Protein AF-A0AAX1RWM3-F1 (afdb_monomer)

Secondary structure (DSSP, 8-state):
-TTHHHHHHHHHHHHHHHHHHHT-S-HHHHHHHHHHHHHHHHHHHHHHHHHHHHHHHHHHHHHHHHHHHHTT--HHHHHHHHHHHHHS-HHHHHHHHHHHHHHHHHHHHHHHHHHHHTT--

Sequence (121 aa):
MFLRKRSWITALVGVMLILLAGNAGIDWFARIFGTLGIILMPLGMFLMNKDMDKSAKEEKINDINQKLEELNFSKEEIEERQPKLHSQTNKELKHVMAELQYRQKKMEEEEFYKPLEKKAL

Nearest PDB structures (foldseek):
  8a1g-assembly2_B  TM=4.128E-01  e=3.515E+00  Homo sapiens
  6z0c-assembly1_A  TM=4.160E-01  e=5.297E+00  Escherichia coli
  6z0c-assembly4_D  TM=4.320E-01  e=7.528E+00  Escherichia coli

Solvent-accessible surface area (backbone atoms only — not comparable to full-atom values): 6492 Å² total; per-residue (Å²): 120,76,63,69,68,43,26,60,48,41,28,51,51,11,52,50,30,35,56,51,18,77,69,43,97,43,70,70,57,21,52,53,32,32,52,52,12,65,55,33,30,58,53,13,51,53,49,37,52,53,46,49,54,50,50,57,41,53,51,51,51,50,52,43,51,54,51,38,50,77,68,68,52,51,70,66,63,53,56,72,43,43,68,59,61,74,69,50,50,74,66,52,52,53,50,53,45,52,51,52,53,50,53,50,52,52,50,54,51,53,59,67,46,50,70,58,60,69,71,76,110

Foldseek 3Di:
DVQLVVLVVLLVQLVVLQVCLVPDPDPVSVVVSPVSSVVSNVVSVVSNVVVVQVVLLVVLLVVLLVLCVVVVDDPVRSVVCVVVSVVDGPVVSVVSVVVSVVVVVVVVVVVVCVVVVVVVD

Radius of gyration: 25.41 Å; Cα contacts (8 Å, |Δi|>4): 79; chains: 1; bounding box: 60×23×78 Å

Structure (mmCIF, N/CA/C/O backbone):
data_AF-A0AAX1RWM3-F1
#
_entry.id   AF-A0AAX1RWM3-F1
#
loop_
_atom_site.group_PDB
_atom_site.id
_atom_site.type_symbol
_atom_site.label_atom_id
_atom_site.label_alt_id
_atom_site.label_comp_id
_atom_site.label_asym_id
_atom_site.label_entity_id
_atom_site.label_seq_id
_atom_site.pdbx_PDB_ins_code
_atom_site.Cartn_x
_atom_site.Cartn_y
_atom_site.Cartn_z
_atom_site.occupancy
_atom_site.B_iso_or_equiv
_atom_site.auth_seq_id
_atom_site.auth_comp_id
_atom_site.auth_asym_id
_atom_site.auth_atom_id
_atom_site.pdbx_PDB_model_num
ATOM 1 N N . MET A 1 1 ? 4.712 10.938 -5.847 1.00 47.56 1 MET A N 1
ATOM 2 C CA . MET A 1 1 ? 4.062 10.985 -7.182 1.00 47.56 1 MET A CA 1
ATOM 3 C C . MET A 1 1 ? 5.038 11.137 -8.364 1.00 47.56 1 MET A C 1
ATOM 5 O O . MET A 1 1 ? 4.766 10.580 -9.419 1.00 47.56 1 MET A O 1
ATOM 9 N N . PHE A 1 2 ? 6.174 11.839 -8.219 1.00 38.34 2 PHE A N 1
ATOM 10 C CA . PHE A 1 2 ? 7.128 12.095 -9.320 1.00 38.34 2 PHE A CA 1
ATOM 11 C C . PHE A 1 2 ? 7.902 10.868 -9.852 1.00 38.34 2 PHE A C 1
ATOM 13 O O . PHE A 1 2 ? 8.226 10.839 -11.035 1.00 38.34 2 PHE A O 1
ATOM 20 N N . LEU A 1 3 ? 8.179 9.853 -9.024 1.00 47.53 3 LEU A N 1
ATOM 21 C CA . LEU A 1 3 ? 8.953 8.663 -9.432 1.00 47.53 3 LEU A CA 1
ATOM 22 C C . LEU A 1 3 ? 8.133 7.661 -10.260 1.00 47.53 3 LEU A C 1
ATOM 24 O O . LEU A 1 3 ? 8.598 7.215 -11.303 1.00 47.53 3 LEU A O 1
ATOM 28 N N . ARG A 1 4 ? 6.863 7.446 -9.891 1.00 53.31 4 ARG A N 1
ATOM 29 C CA . ARG A 1 4 ? 5.909 6.600 -10.633 1.00 53.31 4 ARG A CA 1
ATOM 30 C C . ARG A 1 4 ? 5.703 7.063 -12.082 1.00 53.31 4 ARG A C 1
ATOM 32 O O . ARG A 1 4 ? 5.470 6.253 -12.968 1.00 53.31 4 ARG A O 1
ATOM 39 N N . LYS A 1 5 ? 5.827 8.373 -12.345 1.00 59.44 5 LYS A N 1
ATOM 40 C CA . LYS A 1 5 ? 5.784 8.933 -13.705 1.00 59.44 5 LYS A CA 1
ATOM 41 C C . LYS A 1 5 ? 7.094 8.758 -14.484 1.00 59.44 5 LYS A C 1
ATOM 43 O O . LYS A 1 5 ? 7.118 9.145 -15.639 1.00 59.44 5 LYS A O 1
ATOM 48 N N . ARG A 1 6 ? 8.175 8.225 -13.910 1.00 65.38 6 ARG A N 1
ATOM 49 C CA . ARG A 1 6 ? 9.482 8.098 -14.584 1.00 65.38 6 ARG A CA 1
ATOM 50 C C . ARG A 1 6 ? 9.831 6.658 -14.964 1.00 65.38 6 ARG A C 1
ATOM 52 O O . ARG A 1 6 ? 10.481 6.468 -15.983 1.00 65.38 6 ARG A O 1
ATOM 59 N N . SER A 1 7 ? 9.362 5.662 -14.213 1.00 69.00 7 SER A N 1
ATOM 60 C CA . SER A 1 7 ? 9.646 4.239 -14.470 1.00 69.00 7 SER A CA 1
ATOM 61 C C . SER A 1 7 ? 8.976 3.692 -15.740 1.00 69.00 7 SER A C 1
ATOM 63 O O . SER A 1 7 ? 9.600 2.962 -16.506 1.00 69.00 7 SER A O 1
ATOM 65 N N . TRP A 1 8 ? 7.741 4.106 -16.040 1.00 72.00 8 TRP A N 1
ATOM 66 C CA . TRP A 1 8 ? 7.100 3.781 -17.325 1.00 72.00 8 TRP A CA 1
ATOM 67 C C . TRP A 1 8 ? 7.773 4.488 -18.514 1.00 72.00 8 TRP A C 1
ATOM 69 O O . TRP A 1 8 ? 7.826 3.918 -19.600 1.00 72.00 8 TRP A O 1
ATOM 79 N N . ILE A 1 9 ? 8.353 5.682 -18.307 1.00 79.56 9 ILE A N 1
ATOM 80 C CA . ILE A 1 9 ? 9.099 6.419 -19.342 1.00 79.56 9 ILE A CA 1
ATOM 81 C C . ILE A 1 9 ? 10.366 5.655 -19.730 1.00 79.56 9 ILE A C 1
ATOM 83 O O . ILE A 1 9 ? 10.636 5.515 -20.916 1.00 79.56 9 ILE A O 1
ATOM 87 N N . THR A 1 10 ? 11.131 5.116 -18.774 1.00 77.50 10 THR A N 1
ATOM 88 C CA . THR A 1 10 ? 12.337 4.329 -19.091 1.00 77.50 10 THR A CA 1
ATOM 89 C C . THR A 1 10 ? 12.015 3.046 -19.856 1.00 77.50 10 THR A C 1
ATOM 91 O O . THR A 1 10 ? 12.728 2.718 -20.804 1.00 77.50 10 THR A O 1
ATOM 94 N N . ALA A 1 11 ? 10.920 2.359 -19.514 1.00 75.38 11 ALA A N 1
ATOM 95 C CA . ALA A 1 11 ? 10.452 1.203 -20.280 1.00 75.38 11 ALA A CA 1
ATOM 96 C C . ALA A 1 11 ? 10.014 1.593 -21.709 1.00 75.38 11 ALA A C 1
ATOM 98 O O . ALA A 1 11 ? 10.405 0.935 -22.672 1.00 75.38 11 ALA A O 1
ATOM 99 N N . LEU A 1 12 ? 9.274 2.699 -21.860 1.00 81.25 12 LEU A N 1
ATOM 100 C CA . LEU A 1 12 ? 8.853 3.245 -23.159 1.00 81.25 12 LEU A CA 1
ATOM 101 C C . LEU A 1 12 ? 10.037 3.647 -24.041 1.00 81.25 12 LEU A C 1
ATOM 103 O O . LEU A 1 12 ? 10.050 3.339 -25.231 1.00 81.25 12 LEU A O 1
ATOM 107 N N . VAL A 1 13 ? 11.044 4.297 -23.454 1.00 83.31 13 VAL A N 1
ATOM 108 C CA . VAL A 1 13 ? 12.285 4.662 -24.148 1.00 83.31 13 VAL A CA 1
ATOM 109 C C . VAL A 1 13 ? 13.013 3.405 -24.623 1.00 83.31 13 VAL A C 1
ATOM 111 O O . VAL A 1 13 ? 13.428 3.355 -25.776 1.00 83.31 13 VAL A O 1
ATOM 114 N N . GLY A 1 14 ? 13.106 2.360 -23.793 1.00 77.38 14 GLY A N 1
ATOM 115 C CA . GLY A 1 14 ? 13.698 1.079 -24.192 1.00 77.38 14 GLY A CA 1
ATOM 116 C C . GLY A 1 14 ? 12.996 0.447 -25.399 1.00 77.38 14 GLY A C 1
ATOM 117 O O . GLY A 1 14 ? 13.659 0.067 -26.362 1.00 77.38 14 GLY A O 1
ATOM 118 N N . VAL A 1 15 ? 11.659 0.412 -25.394 1.00 78.88 15 VAL A N 1
ATOM 119 C CA . VAL A 1 15 ? 10.859 -0.094 -26.525 1.00 78.88 15 VAL A CA 1
ATOM 120 C C . VAL A 1 15 ? 11.070 0.756 -27.782 1.00 78.88 15 VAL A C 1
ATOM 122 O O . VAL A 1 15 ? 11.278 0.202 -28.859 1.00 78.88 15 VAL A O 1
ATOM 125 N N . MET A 1 16 ? 11.084 2.088 -27.662 1.00 79.25 16 MET A N 1
ATOM 126 C CA . MET A 1 16 ? 11.355 2.971 -28.801 1.00 79.25 16 MET A CA 1
ATOM 127 C C . MET A 1 16 ? 12.737 2.733 -29.416 1.00 79.25 16 MET A C 1
ATOM 129 O O . MET A 1 16 ? 12.851 2.703 -30.638 1.00 79.25 16 MET A O 1
ATOM 133 N N . LEU A 1 17 ? 13.779 2.528 -28.604 1.00 79.88 17 LEU A N 1
ATOM 134 C CA . LEU A 1 17 ? 15.131 2.268 -29.112 1.00 79.88 17 LEU A CA 1
ATOM 135 C C . LEU A 1 17 ? 15.213 0.934 -29.866 1.00 79.88 17 LEU A C 1
ATOM 137 O O . LEU A 1 17 ? 15.886 0.862 -30.891 1.00 79.88 17 LEU A O 1
ATOM 141 N N . ILE A 1 18 ? 14.489 -0.095 -29.411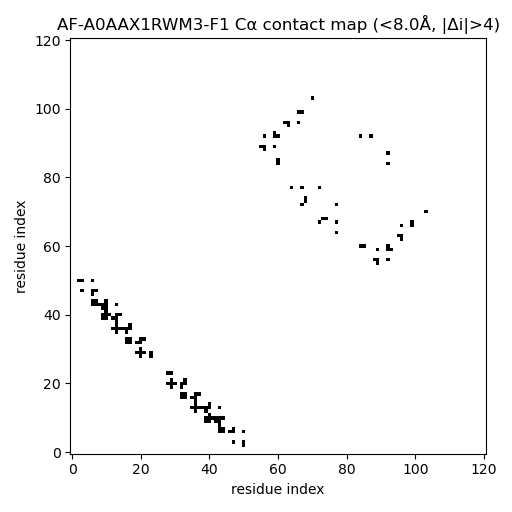 1.00 75.38 18 ILE A N 1
ATOM 142 C CA . ILE A 1 18 ? 14.400 -1.391 -30.106 1.00 75.38 18 ILE A CA 1
ATOM 143 C C . ILE A 1 18 ? 13.677 -1.238 -31.451 1.00 75.38 18 ILE A C 1
ATOM 145 O O . ILE A 1 18 ? 14.139 -1.768 -32.460 1.00 75.38 18 ILE A O 1
ATOM 149 N N . LEU A 1 19 ? 12.577 -0.480 -31.491 1.00 76.25 19 LEU A N 1
ATOM 150 C CA . LEU A 1 19 ? 11.830 -0.226 -32.729 1.00 76.25 19 LEU A CA 1
ATOM 151 C C . LEU A 1 19 ? 12.646 0.594 -33.740 1.00 76.25 19 LEU A C 1
ATOM 153 O O . LEU A 1 19 ? 12.644 0.280 -34.928 1.00 76.25 19 LEU A O 1
ATOM 157 N N . LEU A 1 20 ? 13.385 1.607 -33.273 1.00 74.56 20 LEU A N 1
ATOM 158 C CA . LEU A 1 20 ? 14.290 2.399 -34.112 1.00 74.56 20 LEU A CA 1
ATOM 159 C C . LEU A 1 20 ? 15.469 1.566 -34.627 1.00 74.56 20 LEU A C 1
ATOM 161 O O . LEU A 1 20 ? 15.853 1.716 -35.783 1.00 74.56 20 LEU A O 1
ATOM 165 N N . ALA A 1 21 ? 16.010 0.658 -33.809 1.00 70.38 21 ALA A N 1
ATOM 166 C CA . ALA A 1 21 ? 17.057 -0.273 -34.221 1.00 70.38 21 ALA A CA 1
ATOM 167 C C . ALA A 1 21 ? 16.572 -1.262 -35.293 1.00 70.38 21 ALA A C 1
ATOM 169 O O . ALA A 1 21 ? 17.291 -1.511 -36.256 1.00 70.38 21 ALA A O 1
ATOM 170 N N . GLY A 1 22 ? 15.350 -1.791 -35.158 1.00 67.94 22 GLY A N 1
ATOM 171 C CA . GLY A 1 22 ? 14.759 -2.727 -36.121 1.00 67.94 22 GLY A CA 1
ATOM 172 C C . GLY A 1 22 ? 14.411 -2.108 -37.479 1.00 67.94 22 GLY A C 1
ATOM 173 O O . GLY A 1 22 ? 14.284 -2.835 -38.458 1.00 67.94 22 GLY A O 1
ATOM 174 N N . ASN A 1 23 ? 14.288 -0.778 -37.549 1.00 72.00 23 ASN A N 1
ATOM 175 C CA . ASN A 1 23 ? 13.979 -0.036 -38.775 1.00 72.00 23 ASN A CA 1
ATOM 176 C C . ASN A 1 23 ? 15.188 0.741 -39.340 1.00 72.00 23 ASN A C 1
ATOM 178 O O . ASN A 1 23 ? 15.053 1.491 -40.307 1.00 72.00 23 ASN A O 1
ATOM 182 N N . ALA A 1 24 ? 16.371 0.607 -38.730 1.00 61.94 24 ALA A N 1
ATOM 183 C CA . ALA A 1 24 ? 17.583 1.283 -39.173 1.00 61.94 24 ALA A CA 1
ATOM 184 C C . ALA A 1 24 ? 18.304 0.444 -40.237 1.00 61.94 24 ALA A C 1
ATOM 186 O O . ALA A 1 24 ? 18.836 -0.620 -39.942 1.00 61.94 24 ALA A O 1
ATOM 187 N N . GLY A 1 25 ? 18.421 0.964 -41.461 1.00 63.69 25 GLY A N 1
ATOM 188 C CA . GLY A 1 25 ? 19.230 0.354 -42.530 1.00 63.69 25 GLY A CA 1
ATOM 189 C C . GLY A 1 25 ? 20.751 0.413 -42.300 1.00 63.69 25 GLY A C 1
ATOM 190 O O . GLY A 1 25 ? 21.513 0.225 -43.242 1.00 63.69 25 GLY A O 1
ATOM 191 N N . ILE A 1 26 ? 21.201 0.734 -41.080 1.00 70.56 26 ILE A N 1
ATOM 192 C CA . ILE A 1 26 ? 22.609 0.918 -40.714 1.00 70.56 26 ILE A CA 1
ATOM 193 C C . ILE A 1 26 ? 22.950 -0.032 -39.556 1.00 70.56 26 ILE A C 1
ATOM 195 O O . ILE A 1 26 ? 22.594 0.216 -38.402 1.00 70.56 26 ILE A O 1
ATOM 199 N N . ASP A 1 27 ? 23.691 -1.099 -39.867 1.00 74.69 27 ASP A N 1
ATOM 200 C CA . ASP A 1 27 ? 23.961 -2.237 -38.971 1.00 74.69 27 ASP A CA 1
ATOM 201 C C . ASP A 1 27 ? 24.552 -1.861 -37.604 1.00 74.69 27 ASP A C 1
ATOM 203 O O . ASP A 1 27 ? 24.197 -2.441 -36.575 1.00 74.69 27 ASP A O 1
ATOM 207 N N . TRP A 1 28 ? 25.471 -0.893 -37.553 1.00 75.44 28 TRP A N 1
ATOM 208 C CA . TRP A 1 28 ? 26.130 -0.536 -36.293 1.00 75.44 28 TRP A CA 1
ATOM 209 C C . TRP A 1 28 ? 25.209 0.262 -35.352 1.00 75.44 28 TRP A C 1
ATOM 211 O O . TRP A 1 28 ? 25.285 0.088 -34.135 1.00 75.44 28 TRP A O 1
ATOM 221 N N . PHE A 1 29 ? 24.283 1.061 -35.897 1.00 70.69 29 PHE A N 1
ATOM 222 C CA . PHE A 1 29 ? 23.262 1.772 -35.120 1.00 70.69 29 PHE A CA 1
ATOM 223 C C . PHE A 1 29 ? 22.236 0.808 -34.524 1.00 70.69 29 PHE A C 1
ATOM 225 O O . PHE A 1 29 ? 21.885 0.940 -33.349 1.00 70.69 29 PHE A O 1
ATOM 232 N N . ALA A 1 30 ? 21.810 -0.195 -35.299 1.00 71.81 30 ALA A N 1
ATOM 233 C CA . ALA A 1 30 ? 20.908 -1.239 -34.824 1.00 71.81 30 ALA A CA 1
ATOM 234 C C . ALA A 1 30 ? 21.513 -2.018 -33.643 1.00 71.81 30 ALA A C 1
ATOM 236 O O . ALA A 1 30 ? 20.831 -2.287 -32.654 1.00 71.81 30 ALA A O 1
ATOM 237 N N . ARG A 1 31 ? 22.823 -2.303 -33.686 1.00 78.19 31 ARG A N 1
ATOM 238 C CA . ARG A 1 31 ? 23.535 -2.970 -32.583 1.00 78.19 31 ARG A CA 1
ATOM 239 C C . ARG A 1 31 ? 23.586 -2.123 -31.312 1.00 78.19 31 ARG A C 1
ATOM 241 O O . ARG A 1 31 ? 23.302 -2.646 -30.235 1.00 78.19 31 ARG A O 1
ATOM 248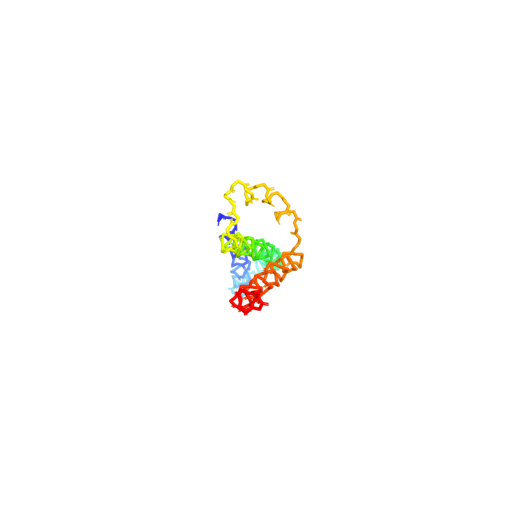 N N . ILE A 1 32 ? 23.917 -0.833 -31.409 1.00 80.94 32 ILE A N 1
ATOM 249 C CA . ILE A 1 32 ? 24.021 0.050 -30.233 1.00 80.94 32 ILE A CA 1
ATOM 250 C C . ILE A 1 32 ? 22.644 0.289 -29.603 1.00 80.94 32 ILE A C 1
ATOM 252 O O . ILE A 1 32 ? 22.468 0.052 -28.407 1.00 80.94 32 ILE A O 1
ATOM 256 N N . PHE A 1 33 ? 21.655 0.715 -30.393 1.00 76.75 33 PHE A N 1
ATOM 257 C CA . PHE A 1 33 ? 20.319 1.017 -29.876 1.00 76.75 33 PHE A CA 1
ATOM 258 C C . PHE A 1 33 ? 19.553 -0.236 -29.449 1.00 76.75 33 PHE A C 1
ATOM 260 O O . PHE A 1 33 ? 18.873 -0.205 -28.424 1.00 76.75 33 PHE A O 1
ATOM 267 N N . GLY A 1 34 ? 19.729 -1.354 -30.159 1.00 74.25 34 GLY A N 1
ATOM 268 C CA . GLY A 1 34 ? 19.173 -2.644 -29.761 1.00 74.25 34 GLY A CA 1
ATOM 269 C C . GLY A 1 34 ? 19.728 -3.114 -28.416 1.00 74.25 34 GLY A C 1
ATOM 270 O O . GLY A 1 34 ? 18.957 -3.461 -27.524 1.00 74.25 34 GLY A O 1
ATOM 271 N N . THR A 1 35 ? 21.050 -3.037 -28.216 1.00 81.62 35 THR A N 1
ATOM 272 C CA . THR A 1 35 ? 21.682 -3.426 -26.941 1.00 81.62 35 THR A CA 1
ATOM 273 C C . THR A 1 35 ? 21.238 -2.518 -25.792 1.00 81.62 35 THR A C 1
ATOM 275 O O . THR A 1 35 ? 20.871 -3.007 -24.724 1.00 81.62 35 THR A O 1
ATOM 278 N N . LEU A 1 36 ? 21.204 -1.197 -26.007 1.00 80.94 36 LEU A N 1
ATOM 279 C CA . LEU A 1 36 ? 20.718 -0.245 -25.002 1.00 80.94 36 LEU A CA 1
ATOM 280 C C . LEU A 1 36 ? 19.245 -0.483 -24.651 1.00 80.94 36 LEU A C 1
ATOM 282 O O . LEU A 1 36 ? 18.886 -0.453 -23.475 1.00 80.94 36 LEU A O 1
ATOM 286 N N . GLY A 1 37 ? 18.401 -0.765 -25.643 1.00 77.38 37 GLY A N 1
ATOM 287 C CA . GLY A 1 37 ? 16.993 -1.082 -25.428 1.00 77.38 37 GLY A CA 1
ATOM 288 C C . GLY A 1 37 ? 16.790 -2.354 -24.601 1.00 77.38 37 GLY A C 1
ATOM 289 O O . GLY A 1 37 ? 16.005 -2.344 -23.651 1.00 77.38 37 GLY A O 1
ATOM 290 N N . ILE A 1 38 ? 17.557 -3.412 -24.892 1.00 82.25 38 ILE A N 1
ATOM 291 C CA . ILE A 1 38 ? 17.536 -4.680 -24.141 1.00 82.25 38 ILE A CA 1
ATOM 292 C C . ILE A 1 38 ? 17.969 -4.489 -22.682 1.00 82.25 38 ILE A C 1
ATOM 294 O O . ILE A 1 38 ? 17.469 -5.195 -21.815 1.00 82.25 38 ILE A O 1
ATOM 298 N N . ILE A 1 39 ? 18.860 -3.541 -22.378 1.00 85.06 39 ILE A N 1
ATOM 299 C CA . ILE A 1 39 ? 19.288 -3.258 -20.995 1.00 85.06 39 ILE A CA 1
ATOM 300 C C . ILE A 1 39 ? 18.270 -2.367 -20.268 1.00 85.06 39 ILE A C 1
ATOM 302 O O . ILE A 1 39 ? 17.942 -2.601 -19.102 1.00 85.06 39 ILE A O 1
ATOM 306 N N . LEU A 1 40 ? 17.753 -1.341 -20.946 1.00 83.81 40 LEU A N 1
ATOM 307 C CA . LEU A 1 40 ? 16.838 -0.370 -20.346 1.00 83.81 40 LEU A CA 1
ATOM 308 C C . LEU A 1 40 ? 15.458 -0.961 -20.050 1.00 83.81 40 LEU A C 1
ATOM 310 O O . LEU A 1 40 ? 14.833 -0.568 -19.066 1.00 83.81 40 LEU A O 1
ATOM 314 N N . MET A 1 41 ? 14.984 -1.909 -20.859 1.00 79.75 41 MET A N 1
ATOM 315 C CA . MET A 1 41 ? 13.652 -2.494 -20.696 1.00 79.75 41 MET A CA 1
ATOM 316 C C . MET A 1 41 ? 13.507 -3.312 -19.391 1.00 79.75 41 MET A C 1
ATOM 318 O O . MET A 1 41 ? 12.597 -2.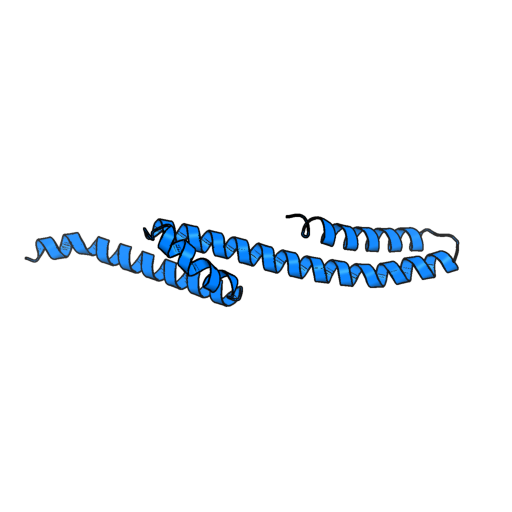997 -18.618 1.00 79.75 41 MET A O 1
ATOM 322 N N . PRO A 1 42 ? 14.394 -4.273 -19.051 1.00 84.69 42 PRO A N 1
ATOM 323 C CA . PRO A 1 42 ? 14.366 -4.967 -17.762 1.00 84.69 42 PRO A CA 1
ATOM 324 C C . PRO A 1 42 ? 14.542 -4.019 -16.576 1.00 84.69 42 PRO A C 1
ATOM 326 O O . PRO A 1 42 ? 13.855 -4.163 -15.566 1.00 84.69 42 PRO A O 1
ATOM 329 N N . LEU A 1 43 ? 15.421 -3.017 -16.703 1.00 85.50 43 LEU A N 1
ATOM 330 C CA . LEU A 1 43 ? 15.627 -2.018 -15.655 1.00 85.50 43 LEU A CA 1
ATOM 331 C C . LEU A 1 43 ? 14.352 -1.195 -15.409 1.00 85.50 43 LEU A C 1
ATOM 333 O O . LEU A 1 43 ? 13.960 -0.983 -14.261 1.00 85.50 43 LEU A O 1
ATOM 337 N N . GLY A 1 44 ? 13.673 -0.776 -16.480 1.00 81.75 44 GLY A N 1
ATOM 338 C CA . GLY A 1 44 ? 12.391 -0.077 -16.417 1.00 81.75 44 GLY A CA 1
ATOM 339 C C . GLY A 1 44 ? 11.299 -0.925 -15.764 1.00 81.75 44 GLY A C 1
ATOM 340 O O . GLY A 1 44 ? 10.630 -0.451 -14.846 1.00 81.75 44 GLY A O 1
ATOM 341 N N . MET A 1 45 ? 11.169 -2.194 -16.165 1.00 81.31 45 MET A N 1
ATOM 342 C CA . MET A 1 45 ? 10.217 -3.132 -15.556 1.00 81.31 45 MET A CA 1
ATOM 343 C C . MET A 1 45 ? 10.488 -3.348 -14.063 1.00 81.31 45 MET A C 1
ATOM 345 O O . MET A 1 45 ? 9.561 -3.312 -13.257 1.00 81.31 45 MET A O 1
ATOM 349 N N . PHE A 1 46 ? 11.753 -3.522 -13.671 1.00 84.44 46 PHE A N 1
ATOM 350 C CA . PHE A 1 46 ? 12.126 -3.700 -12.269 1.00 84.44 46 PHE A CA 1
ATOM 351 C C . PHE A 1 46 ? 11.760 -2.479 -11.414 1.00 84.44 46 PHE A C 1
ATOM 353 O O . PHE A 1 46 ? 11.172 -2.621 -10.340 1.00 84.44 46 PHE A O 1
ATOM 360 N N . LEU A 1 47 ? 12.061 -1.271 -11.900 1.00 82.56 47 LEU A N 1
ATOM 361 C CA . LEU A 1 47 ? 11.688 -0.030 -11.218 1.00 82.56 47 LEU A CA 1
ATOM 362 C C . LEU A 1 47 ? 10.165 0.124 -11.115 1.00 82.56 47 LEU A C 1
ATOM 364 O O . LEU A 1 47 ? 9.664 0.514 -10.062 1.00 82.56 47 LEU A O 1
ATOM 368 N N . MET A 1 48 ? 9.431 -0.231 -12.172 1.00 78.88 48 MET A N 1
ATOM 369 C CA . MET A 1 48 ? 7.970 -0.184 -12.183 1.00 78.88 48 MET A CA 1
ATOM 370 C C . MET A 1 48 ? 7.362 -1.133 -11.143 1.00 78.88 48 MET A C 1
ATOM 372 O O . MET A 1 48 ? 6.480 -0.717 -10.394 1.00 78.88 48 MET A O 1
ATOM 376 N N . ASN A 1 49 ? 7.877 -2.361 -11.024 1.00 79.56 49 ASN A N 1
ATOM 377 C CA . ASN A 1 49 ? 7.430 -3.306 -9.996 1.00 79.56 49 ASN A CA 1
ATOM 378 C C . ASN A 1 49 ? 7.642 -2.753 -8.579 1.00 79.56 49 ASN A C 1
ATOM 380 O O . ASN A 1 49 ? 6.739 -2.835 -7.749 1.00 79.56 49 ASN A O 1
ATOM 384 N N . LYS A 1 50 ? 8.788 -2.113 -8.305 1.00 82.00 50 LYS A N 1
ATOM 385 C CA . LYS A 1 50 ? 9.038 -1.477 -6.998 1.00 82.00 50 LYS A CA 1
ATOM 386 C C . LYS A 1 50 ? 8.086 -0.315 -6.714 1.00 82.00 50 LYS A C 1
ATOM 388 O O . LYS A 1 50 ? 7.642 -0.154 -5.576 1.00 82.00 50 LYS A O 1
ATOM 393 N N . ASP A 1 51 ? 7.778 0.495 -7.725 1.00 80.81 51 ASP A N 1
ATOM 394 C CA . ASP A 1 51 ? 6.823 1.599 -7.592 1.00 80.81 51 ASP A CA 1
ATOM 395 C C . ASP A 1 51 ? 5.401 1.086 -7.327 1.00 80.81 51 ASP A C 1
ATOM 397 O O . ASP A 1 51 ? 4.693 1.649 -6.488 1.00 80.81 51 ASP A O 1
ATOM 401 N N . MET A 1 52 ? 4.990 0.012 -8.010 1.00 80.06 52 MET A N 1
ATOM 402 C CA . MET A 1 52 ? 3.697 -0.640 -7.796 1.00 80.06 52 MET A CA 1
ATOM 403 C C . MET A 1 52 ? 3.591 -1.219 -6.386 1.00 80.06 52 MET A C 1
ATOM 405 O O . MET A 1 52 ? 2.606 -0.948 -5.702 1.00 80.06 52 MET A O 1
ATOM 409 N N . ASP A 1 53 ? 4.620 -1.925 -5.914 1.00 84.00 53 ASP A N 1
ATOM 410 C CA . ASP A 1 53 ? 4.648 -2.482 -4.558 1.00 84.00 53 ASP A CA 1
ATOM 411 C C . ASP A 1 53 ? 4.546 -1.398 -3.484 1.00 84.00 53 ASP A C 1
ATOM 413 O O . ASP A 1 53 ? 3.809 -1.559 -2.505 1.00 84.00 53 ASP A O 1
ATOM 417 N N . LYS A 1 54 ? 5.252 -0.276 -3.672 1.00 85.31 54 LYS A N 1
ATOM 418 C CA . LYS A 1 54 ? 5.166 0.868 -2.762 1.00 85.31 54 LYS A CA 1
ATOM 419 C C . LYS A 1 54 ? 3.775 1.499 -2.796 1.00 85.31 54 LYS A C 1
ATOM 421 O O . LYS A 1 54 ? 3.223 1.776 -1.740 1.00 85.31 54 LYS A O 1
ATOM 426 N N . SER A 1 55 ? 3.193 1.696 -3.979 1.00 86.06 55 SER A N 1
ATOM 427 C CA . SER A 1 55 ? 1.843 2.258 -4.114 1.00 86.06 55 SER A CA 1
ATOM 428 C C . SER A 1 55 ? 0.789 1.364 -3.458 1.00 86.06 55 SER A C 1
ATOM 430 O O . SER A 1 55 ? -0.045 1.868 -2.718 1.00 86.06 55 SER A O 1
ATOM 432 N N . ALA A 1 56 ? 0.861 0.050 -3.677 1.00 86.75 56 ALA A N 1
ATOM 433 C CA . ALA A 1 56 ? -0.049 -0.918 -3.072 1.00 86.75 56 ALA A CA 1
ATOM 434 C C . ALA A 1 56 ? 0.103 -0.985 -1.543 1.00 86.75 56 ALA A C 1
ATOM 436 O O . ALA A 1 56 ? -0.855 -1.275 -0.830 1.00 86.75 56 ALA A O 1
ATOM 437 N N . LYS A 1 57 ? 1.310 -0.729 -1.026 1.00 90.94 57 LYS A N 1
ATOM 438 C CA . LYS A 1 57 ? 1.549 -0.622 0.414 1.00 90.94 57 LYS A CA 1
ATOM 439 C C . LYS A 1 57 ? 0.880 0.622 0.999 1.00 90.94 57 LYS A C 1
ATOM 441 O O . LYS A 1 57 ? 0.187 0.500 2.000 1.00 90.94 57 LYS A O 1
ATOM 446 N N . GLU A 1 58 ? 1.077 1.783 0.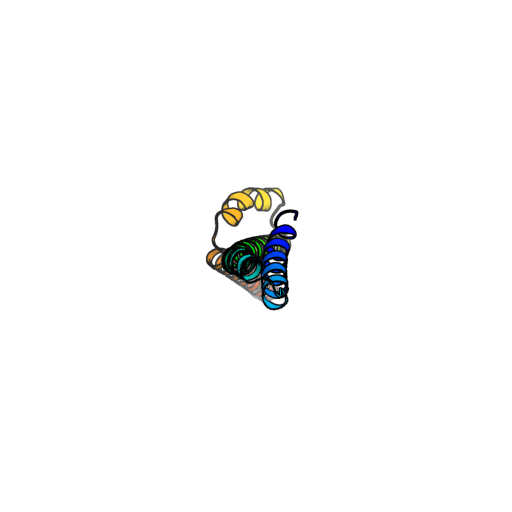379 1.00 91.56 58 GLU A N 1
ATOM 447 C CA . GLU A 1 58 ? 0.453 3.043 0.813 1.00 91.56 58 GLU A CA 1
ATOM 448 C C . GLU A 1 58 ? -1.079 2.956 0.781 1.00 91.56 58 GLU A C 1
ATOM 450 O O . GLU A 1 58 ? -1.740 3.372 1.725 1.00 91.56 58 GLU A O 1
ATOM 455 N N . GLU A 1 59 ? -1.646 2.344 -0.262 1.00 92.19 59 GLU A N 1
ATOM 456 C CA . GLU A 1 59 ? -3.091 2.108 -0.375 1.00 92.19 59 GLU A CA 1
ATOM 457 C C . GLU A 1 59 ? -3.626 1.289 0.807 1.00 92.19 59 GLU A C 1
ATOM 459 O O . GLU A 1 59 ? -4.556 1.718 1.479 1.00 92.19 59 GLU A O 1
ATOM 464 N N . LYS A 1 60 ? -2.961 0.186 1.169 1.00 92.56 60 LYS A N 1
ATOM 465 C CA . LYS A 1 60 ? -3.355 -0.607 2.345 1.00 92.56 60 LYS A CA 1
ATOM 466 C C . LYS A 1 60 ? -3.220 0.142 3.664 1.00 92.56 60 LYS A C 1
ATOM 468 O O . LYS A 1 60 ? -3.994 -0.120 4.578 1.00 92.56 60 LYS A O 1
ATOM 473 N N . ILE A 1 61 ? -2.207 0.997 3.808 1.00 94.31 61 ILE A N 1
ATOM 474 C CA . ILE A 1 61 ? -2.053 1.818 5.016 1.00 94.31 61 ILE A CA 1
ATOM 475 C C . ILE A 1 61 ? -3.228 2.792 5.117 1.00 94.31 61 ILE A C 1
ATOM 477 O O . ILE A 1 61 ? -3.806 2.917 6.192 1.00 94.31 61 ILE A O 1
ATOM 481 N N . ASN A 1 62 ? -3.640 3.402 4.003 1.00 94.88 62 ASN A N 1
ATOM 482 C CA . ASN A 1 62 ? -4.829 4.250 3.970 1.00 94.88 62 ASN A CA 1
ATOM 483 C C . ASN A 1 62 ? -6.099 3.470 4.325 1.00 94.88 62 ASN A C 1
ATOM 485 O O . ASN A 1 62 ? -6.869 3.945 5.154 1.00 94.88 62 ASN A O 1
ATOM 489 N N . ASP A 1 63 ? -6.278 2.262 3.784 1.00 95.19 63 ASP A N 1
ATOM 490 C CA . ASP A 1 63 ? -7.425 1.418 4.135 1.00 95.19 63 ASP A CA 1
ATOM 491 C C . ASP A 1 63 ? -7.433 1.082 5.637 1.00 95.19 63 ASP A C 1
ATOM 493 O O . ASP A 1 63 ? -8.476 1.119 6.288 1.00 95.19 63 ASP A O 1
ATOM 497 N N . ILE A 1 64 ? -6.267 0.760 6.212 1.00 95.62 64 ILE A N 1
ATOM 498 C CA . ILE A 1 64 ? -6.121 0.497 7.652 1.00 95.62 64 ILE A CA 1
ATOM 499 C C . ILE A 1 64 ? -6.468 1.746 8.465 1.00 95.62 64 ILE A C 1
ATOM 501 O O . ILE A 1 64 ? -7.176 1.631 9.460 1.00 95.62 64 ILE A O 1
ATOM 505 N N . ASN A 1 65 ? -5.998 2.924 8.052 1.00 94.81 65 ASN A N 1
ATOM 506 C CA . ASN A 1 65 ? -6.290 4.182 8.735 1.00 94.81 65 ASN A CA 1
ATOM 507 C C . ASN 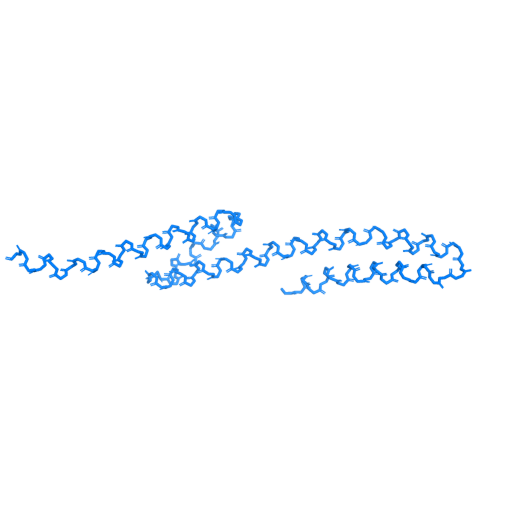A 1 65 ? -7.793 4.478 8.715 1.00 94.81 65 ASN A C 1
ATOM 509 O O . ASN A 1 65 ? -8.367 4.722 9.771 1.00 94.81 65 ASN A O 1
ATOM 513 N N . GLN A 1 66 ? -8.449 4.339 7.558 1.00 94.56 66 GLN A N 1
ATOM 514 C CA . GLN A 1 66 ? -9.904 4.463 7.457 1.00 94.56 66 GLN A CA 1
ATOM 515 C C . GLN A 1 66 ? -10.606 3.462 8.384 1.00 94.56 66 GLN A C 1
ATOM 517 O O . GLN A 1 66 ? -11.570 3.804 9.066 1.00 94.56 66 GLN A O 1
ATOM 522 N N . LYS A 1 67 ? -10.094 2.229 8.474 1.00 93.88 67 LYS A N 1
ATOM 523 C CA . LYS A 1 67 ? -10.674 1.224 9.365 1.00 93.88 67 LYS A CA 1
ATOM 524 C C . LYS A 1 67 ? -10.517 1.566 10.843 1.00 93.88 67 LYS A C 1
ATOM 526 O O . LYS A 1 67 ? -11.404 1.271 11.635 1.00 93.88 67 LYS A O 1
ATOM 531 N N . LEU A 1 68 ? -9.394 2.164 11.228 1.00 93.94 68 LEU A N 1
ATOM 532 C CA . LEU A 1 68 ? -9.176 2.651 12.588 1.00 93.94 68 LEU A CA 1
ATOM 533 C C . LEU A 1 68 ? -10.123 3.814 12.916 1.00 93.94 68 LEU A C 1
ATOM 535 O O . LEU A 1 68 ? -10.684 3.835 14.008 1.00 93.94 68 LEU A O 1
ATOM 539 N N . GLU A 1 69 ? -10.368 4.721 11.969 1.00 93.06 69 GLU A N 1
ATOM 540 C CA . GLU A 1 69 ? -11.361 5.791 12.133 1.00 93.06 69 GLU A CA 1
ATOM 541 C C . GLU A 1 69 ? -12.776 5.225 12.338 1.00 93.06 69 GLU A C 1
ATOM 543 O O . GLU A 1 69 ? -13.478 5.650 13.252 1.00 93.06 69 GLU A O 1
ATOM 548 N N . GLU A 1 70 ? -13.176 4.207 11.564 1.00 91.69 70 GLU A N 1
ATOM 549 C CA . GLU A 1 70 ? -14.457 3.499 11.749 1.00 91.69 70 GLU A CA 1
ATOM 550 C C . GLU A 1 70 ? -14.578 2.833 13.131 1.00 91.69 70 GLU A C 1
ATOM 552 O O . GLU A 1 70 ? -15.673 2.700 13.673 1.00 91.69 70 GLU A O 1
ATOM 557 N N . LEU A 1 71 ? -13.449 2.425 13.715 1.00 90.50 71 LEU A N 1
ATOM 558 C CA . LEU A 1 71 ? -13.362 1.851 15.060 1.00 90.50 71 LEU A CA 1
ATOM 559 C C . LEU A 1 71 ? -13.226 2.923 16.160 1.00 90.50 71 LEU A C 1
ATOM 561 O O . LEU A 1 71 ? -12.982 2.573 17.314 1.00 90.50 71 LEU A O 1
ATOM 565 N N . ASN A 1 72 ? -13.414 4.203 15.819 1.00 92.38 72 ASN A N 1
ATOM 566 C CA . ASN A 1 72 ? -13.338 5.364 16.710 1.00 92.38 72 ASN A CA 1
ATOM 567 C C . ASN A 1 72 ? -11.962 5.595 17.362 1.00 92.38 72 ASN A C 1
ATOM 569 O O . ASN A 1 72 ? -11.894 6.168 18.450 1.00 92.38 72 ASN A O 1
ATOM 573 N N . PHE A 1 73 ? -10.866 5.180 16.720 1.00 92.31 73 PHE A N 1
ATOM 574 C CA . PHE A 1 73 ? -9.528 5.587 17.163 1.00 92.31 73 PHE A CA 1
ATOM 575 C C . PHE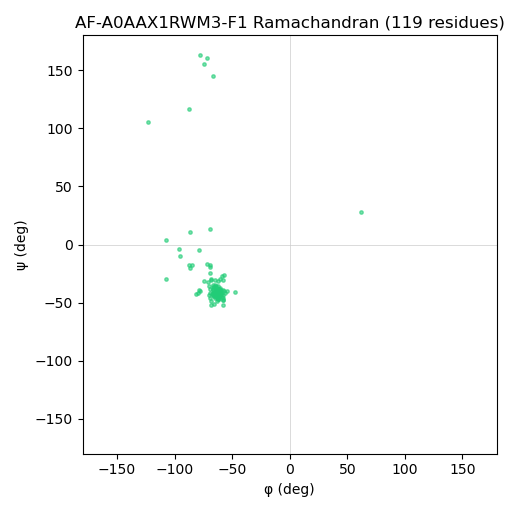 A 1 73 ? -9.326 7.093 16.957 1.00 92.31 73 PHE A C 1
ATOM 577 O O . PHE A 1 73 ? -9.810 7.670 15.978 1.00 92.31 73 PHE A O 1
ATOM 584 N N . SER A 1 74 ? -8.590 7.733 17.866 1.00 94.12 74 SER A N 1
ATOM 585 C CA . SER A 1 74 ? -8.251 9.150 17.734 1.00 94.12 74 SER A CA 1
ATOM 586 C C . SER A 1 74 ? -7.217 9.374 16.627 1.00 94.12 74 SER A C 1
ATOM 588 O O . SER A 1 74 ? -6.473 8.472 16.230 1.00 94.12 74 SER A O 1
ATOM 590 N N . LYS A 1 75 ? -7.133 10.614 16.137 1.00 93.38 75 LYS A N 1
ATOM 591 C CA . LYS A 1 75 ? -6.099 10.989 15.165 1.00 93.38 75 LYS A CA 1
ATOM 592 C C . LYS A 1 75 ? -4.696 10.813 15.741 1.00 93.38 75 LYS A C 1
ATOM 594 O O . LYS A 1 75 ? -3.835 10.307 15.028 1.00 93.38 75 LYS A O 1
ATOM 599 N N . GLU A 1 76 ? -4.481 11.157 17.014 1.00 93.75 76 GLU A N 1
ATOM 600 C CA . GLU A 1 76 ? -3.184 10.942 17.666 1.00 93.75 76 GLU A CA 1
ATOM 601 C C . GLU A 1 76 ? -2.823 9.449 17.710 1.00 93.75 76 GLU A C 1
ATOM 603 O O . GLU A 1 76 ? -1.706 9.074 17.359 1.00 93.75 76 GLU A O 1
ATOM 608 N N . GLU A 1 77 ? -3.775 8.573 18.045 1.00 91.44 77 GLU A N 1
ATOM 609 C CA . GLU A 1 77 ? -3.537 7.124 18.086 1.00 91.44 77 GLU A CA 1
ATOM 610 C C . GLU A 1 77 ? -3.211 6.538 16.705 1.00 91.44 77 GLU A C 1
ATOM 612 O O . GLU A 1 77 ? -2.419 5.596 16.587 1.00 91.44 77 GLU A O 1
ATOM 617 N N . ILE A 1 78 ? -3.828 7.071 15.647 1.00 93.56 78 ILE A N 1
ATOM 618 C CA . ILE A 1 78 ? -3.540 6.677 14.265 1.00 93.56 78 ILE A CA 1
ATOM 619 C C . ILE A 1 78 ? -2.147 7.168 13.857 1.00 93.56 78 ILE A C 1
ATOM 621 O O . ILE A 1 78 ? -1.389 6.403 13.252 1.00 93.56 78 ILE A O 1
ATOM 625 N N . GLU A 1 79 ? -1.782 8.404 14.203 1.00 93.44 79 GLU A N 1
ATOM 626 C CA . GLU A 1 79 ? -0.463 8.982 13.924 1.00 93.44 79 GLU A CA 1
ATOM 627 C C . GLU A 1 79 ? 0.665 8.204 14.615 1.00 93.44 79 GLU A C 1
ATOM 629 O O . GLU A 1 79 ? 1.651 7.842 13.967 1.00 93.44 79 GLU A O 1
ATOM 634 N N . GLU A 1 80 ? 0.487 7.835 15.886 1.00 94.88 80 GLU A N 1
ATOM 635 C CA . GLU A 1 80 ? 1.451 7.023 16.640 1.00 94.88 80 GLU A CA 1
ATOM 636 C C . GLU A 1 80 ? 1.715 5.653 15.997 1.00 94.88 80 GLU A C 1
ATOM 638 O O . GLU A 1 80 ? 2.800 5.078 16.131 1.00 94.88 80 GLU A O 1
ATOM 643 N N . ARG A 1 81 ? 0.740 5.115 15.254 1.00 92.88 81 ARG A N 1
ATOM 644 C CA . ARG A 1 81 ? 0.846 3.813 14.581 1.00 92.88 81 ARG A CA 1
ATOM 645 C C . ARG A 1 81 ? 1.524 3.892 13.213 1.00 92.88 81 ARG A C 1
ATOM 647 O O . ARG A 1 81 ? 2.005 2.857 12.738 1.00 92.88 81 ARG A O 1
ATOM 654 N N . GLN A 1 82 ? 1.634 5.074 12.597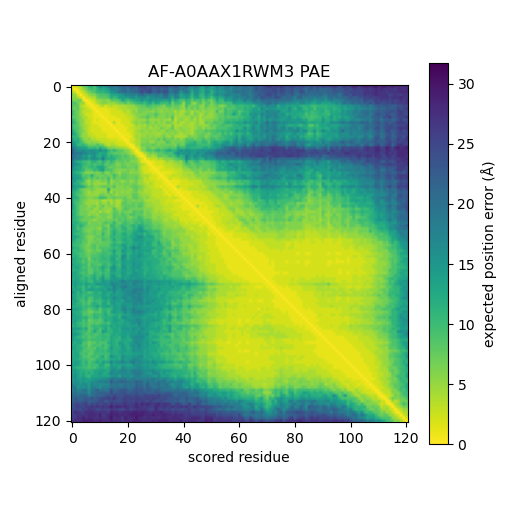 1.00 93.69 82 GLN A N 1
ATOM 655 C CA . GLN A 1 82 ? 2.194 5.226 11.245 1.00 93.69 82 GLN A CA 1
ATOM 656 C C . GLN A 1 82 ? 3.628 4.692 11.102 1.00 93.69 82 GLN A C 1
ATOM 658 O O . GLN A 1 82 ? 3.879 3.963 10.138 1.00 93.69 82 GLN A O 1
ATOM 663 N N . PRO A 1 83 ? 4.575 4.935 12.035 1.00 94.88 83 PRO A N 1
ATOM 664 C CA . PRO A 1 83 ? 5.930 4.391 11.912 1.00 94.88 83 PRO A CA 1
ATOM 665 C C . PRO A 1 83 ? 5.940 2.858 11.819 1.00 94.88 83 PRO A C 1
ATOM 667 O O . PRO A 1 83 ? 6.674 2.264 11.023 1.00 94.88 83 PRO A O 1
ATOM 670 N N . LYS A 1 84 ? 5.068 2.199 12.592 1.00 92.75 84 LYS A N 1
ATOM 671 C CA . LYS A 1 84 ? 4.919 0.742 12.569 1.00 92.75 84 LYS A CA 1
ATOM 672 C C . LYS A 1 84 ? 4.289 0.269 11.258 1.00 92.75 84 LYS A C 1
ATOM 674 O O . LYS A 1 84 ? 4.829 -0.637 10.635 1.00 92.75 84 LYS A O 1
ATOM 679 N N . LEU A 1 85 ? 3.221 0.907 10.786 1.00 93.31 85 LEU A N 1
ATOM 680 C CA . LEU A 1 85 ? 2.583 0.550 9.512 1.00 93.31 85 LEU A CA 1
ATOM 681 C C . LEU A 1 85 ? 3.537 0.733 8.315 1.00 93.31 85 LEU A C 1
ATOM 683 O O . LEU A 1 85 ? 3.662 -0.153 7.465 1.00 93.31 85 LEU A O 1
ATOM 687 N N . HIS A 1 86 ? 4.310 1.822 8.280 1.00 93.25 86 HIS A N 1
ATOM 688 C CA . HIS A 1 86 ? 5.283 2.068 7.212 1.00 93.25 86 HIS A CA 1
ATOM 689 C C . HIS A 1 86 ? 6.514 1.152 7.266 1.00 93.25 86 HIS A C 1
ATOM 691 O O . HIS A 1 86 ? 7.189 1.007 6.244 1.00 93.25 86 HIS A O 1
ATOM 697 N N . SER A 1 87 ? 6.801 0.480 8.384 1.00 92.56 87 SER A N 1
ATOM 698 C CA . SER A 1 87 ? 7.873 -0.531 8.458 1.00 92.56 87 SER A CA 1
ATOM 699 C C . SER A 1 87 ? 7.419 -1.935 8.040 1.00 92.56 87 SER A C 1
ATOM 701 O O . SER A 1 87 ? 8.244 -2.733 7.603 1.00 92.56 87 SER A O 1
ATOM 703 N N . GLN A 1 88 ? 6.114 -2.214 8.066 1.00 91.75 88 GLN A N 1
ATOM 704 C CA . GLN A 1 88 ? 5.560 -3.539 7.778 1.00 91.75 88 GLN A CA 1
ATOM 705 C C . GLN A 1 88 ? 5.574 -3.924 6.294 1.00 91.75 88 GLN A C 1
ATOM 707 O O . GLN A 1 88 ? 5.552 -3.091 5.383 1.00 91.75 88 GLN A O 1
ATOM 712 N N . THR A 1 89 ? 5.582 -5.225 6.025 1.00 90.06 89 THR A N 1
ATOM 713 C CA . THR A 1 89 ? 5.441 -5.777 4.676 1.00 90.06 89 THR A CA 1
ATOM 714 C C . THR A 1 89 ? 3.987 -5.759 4.202 1.00 90.06 89 THR A C 1
ATOM 716 O O . THR A 1 89 ? 3.034 -5.715 4.977 1.00 90.06 89 THR A O 1
ATOM 719 N N . ASN A 1 90 ? 3.791 -5.900 2.889 1.00 87.88 90 ASN A N 1
ATOM 720 C CA . ASN A 1 90 ? 2.465 -6.018 2.282 1.00 87.88 90 ASN A CA 1
ATOM 721 C C . ASN A 1 90 ? 1.625 -7.193 2.823 1.00 87.88 90 ASN A C 1
ATOM 723 O O . ASN A 1 90 ? 0.395 -7.147 2.722 1.00 87.88 90 ASN A O 1
ATOM 727 N N . LYS A 1 91 ? 2.275 -8.251 3.329 1.00 89.38 91 LYS A N 1
ATOM 728 C CA . LYS A 1 91 ? 1.629 -9.420 3.942 1.00 89.38 91 LYS A CA 1
ATOM 729 C C . LYS A 1 91 ? 1.218 -9.126 5.383 1.00 89.38 91 LYS A C 1
ATOM 731 O O . LYS A 1 91 ? 0.110 -9.471 5.775 1.00 89.38 91 LYS A O 1
ATOM 736 N N . GLU A 1 92 ? 2.079 -8.455 6.138 1.00 92.94 92 GLU A N 1
ATOM 737 C CA . GLU A 1 92 ? 1.795 -8.040 7.515 1.00 92.94 92 GLU A CA 1
ATOM 738 C C . GLU A 1 92 ? 0.650 -7.029 7.572 1.00 92.94 92 GLU A C 1
ATOM 740 O O . GLU A 1 92 ? -0.266 -7.204 8.367 1.00 92.94 92 GLU A O 1
ATOM 745 N N . LEU A 1 93 ? 0.615 -6.052 6.662 1.00 93.62 93 LEU A N 1
ATOM 746 C CA . LEU A 1 93 ? -0.498 -5.098 6.577 1.00 93.62 93 LEU A CA 1
ATOM 747 C C . LEU A 1 93 ? -1.840 -5.789 6.294 1.00 93.62 93 LEU A C 1
ATOM 749 O O . LEU A 1 93 ? -2.857 -5.433 6.881 1.00 93.62 93 LEU A O 1
ATOM 753 N N . LYS A 1 94 ? -1.854 -6.835 5.452 1.00 92.62 94 LYS A N 1
ATOM 754 C CA . LYS A 1 94 ? -3.064 -7.653 5.246 1.00 92.62 94 LYS A CA 1
ATOM 755 C C . LYS A 1 94 ? -3.519 -8.333 6.540 1.00 92.62 94 LYS A C 1
ATOM 757 O O . LYS A 1 94 ? -4.718 -8.429 6.776 1.00 92.62 94 LYS A O 1
ATOM 762 N N . HIS A 1 95 ? -2.580 -8.794 7.365 1.00 93.88 95 HIS A N 1
ATOM 763 C CA . HIS A 1 95 ? -2.901 -9.389 8.660 1.00 93.88 95 HIS A CA 1
ATOM 764 C C . HIS A 1 95 ? -3.466 -8.350 9.636 1.00 93.88 95 HIS A C 1
ATOM 766 O O . HIS A 1 95 ? -4.455 -8.630 10.304 1.00 93.88 95 HIS A O 1
ATOM 772 N N . VAL A 1 96 ? -2.888 -7.144 9.684 1.00 93.06 96 VAL A N 1
ATOM 773 C CA . VAL A 1 96 ? -3.409 -6.038 10.508 1.00 93.06 96 VAL A CA 1
ATOM 774 C C . VAL A 1 96 ? -4.848 -5.705 10.117 1.00 93.06 96 VAL A C 1
ATOM 776 O O . VAL A 1 96 ? -5.714 -5.640 10.982 1.00 93.06 96 VAL A O 1
ATOM 779 N N . MET A 1 97 ? -5.129 -5.568 8.819 1.00 94.31 97 MET A N 1
ATOM 780 C CA . MET A 1 97 ? -6.490 -5.322 8.337 1.00 94.31 97 MET A CA 1
ATOM 781 C C . MET A 1 97 ? -7.462 -6.439 8.754 1.00 94.31 97 MET A C 1
ATOM 783 O O . MET A 1 97 ? -8.550 -6.156 9.251 1.00 94.31 97 MET A O 1
ATOM 787 N N . ALA A 1 98 ? -7.068 -7.707 8.599 1.00 93.19 98 ALA A N 1
ATOM 788 C CA . ALA A 1 98 ? -7.900 -8.841 9.003 1.00 93.19 98 ALA A CA 1
ATOM 789 C C . ALA A 1 98 ? -8.190 -8.844 10.516 1.00 93.19 98 ALA A C 1
ATOM 791 O O . ALA A 1 98 ? -9.310 -9.136 10.932 1.00 93.19 98 ALA A O 1
ATOM 792 N N . GLU A 1 99 ? -7.208 -8.471 11.341 1.00 93.62 99 GLU A N 1
ATOM 793 C CA . GLU A 1 99 ? -7.393 -8.331 12.786 1.00 93.62 99 GLU A CA 1
ATOM 794 C C . GLU A 1 99 ? -8.391 -7.213 13.126 1.00 93.62 99 GLU A C 1
ATOM 796 O O . GLU A 1 99 ? -9.270 -7.409 13.966 1.00 93.62 99 GLU A O 1
ATOM 801 N N . LEU A 1 100 ? -8.301 -6.057 12.460 1.00 92.88 100 LEU A N 1
ATOM 802 C CA . LEU A 1 100 ? -9.242 -4.950 12.666 1.00 92.88 100 LEU A CA 1
ATOM 803 C C . LEU A 1 100 ? -10.671 -5.330 12.261 1.00 92.88 100 LEU A C 1
ATOM 805 O O . LEU A 1 100 ? -11.612 -5.042 12.996 1.00 92.88 100 LEU A O 1
ATOM 809 N N . GLN A 1 101 ? -10.836 -6.036 11.140 1.00 92.94 101 GLN A N 1
ATOM 810 C CA . GLN A 1 101 ? -12.137 -6.557 10.708 1.00 92.94 101 GLN A CA 1
ATOM 811 C C . GLN A 1 101 ? -12.718 -7.562 11.709 1.00 92.94 101 GLN A C 1
ATOM 813 O O . GLN A 1 101 ? -13.913 -7.532 11.999 1.00 92.94 101 GLN A O 1
ATOM 818 N N . TYR A 1 102 ? -11.877 -8.434 12.268 1.00 92.44 102 TYR A N 1
ATOM 819 C CA . TYR A 1 102 ? -12.298 -9.365 13.311 1.00 92.44 102 TYR A CA 1
ATOM 820 C C . TYR A 1 102 ? -12.760 -8.632 14.578 1.00 92.44 102 TYR A C 1
ATOM 822 O O . TYR A 1 102 ? -13.817 -8.948 15.122 1.00 92.44 102 TYR A O 1
ATOM 830 N N . ARG A 1 103 ? -12.007 -7.616 15.026 1.00 87.75 103 ARG A N 1
ATOM 831 C CA . ARG A 1 103 ? -12.388 -6.783 16.179 1.00 87.75 103 ARG A CA 1
ATOM 832 C C . ARG A 1 103 ? -13.717 -6.072 15.951 1.00 87.75 103 ARG A C 1
ATOM 834 O O . ARG A 1 103 ? -14.543 -6.067 16.857 1.00 87.75 103 ARG A O 1
ATOM 841 N N . GLN A 1 104 ? -13.936 -5.527 14.755 1.00 89.56 104 GLN A N 1
ATOM 842 C CA . GLN A 1 104 ? -15.206 -4.895 14.408 1.00 89.56 104 GLN A CA 1
ATOM 843 C C . GLN A 1 104 ? -16.377 -5.867 14.555 1.00 89.56 104 GLN A C 1
ATOM 845 O O . GLN A 1 104 ? -17.319 -5.569 15.279 1.00 89.56 104 GLN A O 1
ATOM 850 N N . LYS A 1 105 ? -16.283 -7.054 13.941 1.00 89.88 105 LYS A N 1
ATOM 851 C CA . LYS A 1 105 ? -17.322 -8.086 14.052 1.00 89.88 105 LYS A CA 1
ATOM 852 C C . LYS A 1 105 ? -17.618 -8.467 15.496 1.00 89.88 105 LYS A C 1
ATOM 854 O O . LYS A 1 105 ? -18.774 -8.608 15.864 1.00 89.88 105 LYS A O 1
ATOM 859 N N . LYS A 1 106 ? -16.580 -8.606 16.323 1.00 88.06 106 LYS A N 1
ATOM 860 C CA . LYS A 1 106 ? -16.750 -8.929 17.742 1.00 88.06 106 LYS A CA 1
ATOM 861 C C . LYS A 1 106 ? -17.511 -7.832 18.492 1.00 88.06 106 LYS A C 1
ATOM 863 O O . LYS A 1 106 ? -18.362 -8.149 19.313 1.00 88.06 106 LYS A O 1
ATOM 868 N N . MET A 1 107 ? -17.236 -6.559 18.199 1.00 84.38 107 MET A N 1
ATOM 869 C CA . MET A 1 107 ? -17.992 -5.444 18.784 1.00 84.38 107 MET A CA 1
ATOM 870 C C . MET A 1 107 ? -19.445 -5.427 18.302 1.00 84.38 107 MET A C 1
ATOM 872 O O . MET A 1 107 ? -20.338 -5.234 19.117 1.00 84.38 107 MET A O 1
ATOM 876 N N . GLU A 1 108 ? -19.691 -5.683 17.016 1.00 85.75 108 GLU A N 1
ATOM 877 C CA . GLU A 1 108 ? -21.049 -5.794 16.462 1.00 85.75 108 GLU A CA 1
ATOM 878 C C . GLU A 1 108 ? -21.838 -6.939 17.118 1.00 85.75 108 GLU A C 1
ATOM 880 O O . GLU A 1 108 ? -23.003 -6.767 17.477 1.00 85.75 108 GLU A O 1
ATOM 885 N N . GLU A 1 109 ? -21.201 -8.095 17.331 1.00 85.31 109 GLU A N 1
ATOM 886 C CA . GLU A 1 109 ? -21.793 -9.221 18.057 1.00 85.31 109 GLU A CA 1
ATOM 887 C C . GLU A 1 109 ? -22.097 -8.847 19.516 1.00 85.31 109 GLU A C 1
ATOM 889 O O . GLU A 1 109 ? -23.216 -9.051 19.979 1.00 85.31 109 GLU A O 1
ATOM 894 N N . GLU A 1 110 ? -21.151 -8.251 20.245 1.00 80.62 110 GLU A N 1
ATOM 895 C CA . GLU A 1 110 ? -21.368 -7.819 21.634 1.00 80.62 110 GLU A CA 1
ATOM 896 C C . GLU A 1 110 ? -22.498 -6.775 21.747 1.00 80.62 110 GLU A C 1
ATOM 898 O O . GLU A 1 110 ? -23.341 -6.853 22.644 1.00 80.62 110 GLU A O 1
ATOM 903 N N . GLU A 1 111 ? -22.577 -5.822 20.816 1.00 77.50 111 GLU A N 1
ATOM 904 C CA . GLU A 1 111 ? -23.670 -4.848 20.756 1.00 77.50 111 GLU A CA 1
ATOM 905 C C . GLU A 1 111 ? -25.023 -5.475 20.427 1.00 77.50 111 GLU A C 1
ATOM 907 O O . GLU A 1 111 ? -26.040 -5.046 20.978 1.00 77.50 111 GLU A O 1
ATOM 912 N N . PHE A 1 112 ? -25.044 -6.516 19.596 1.00 77.44 112 PHE A N 1
ATOM 913 C CA . PHE A 1 112 ? -26.256 -7.265 19.285 1.00 77.44 112 PHE A CA 1
ATOM 914 C C . PHE A 1 112 ? -26.855 -7.953 20.524 1.00 77.44 112 PHE A C 1
ATOM 916 O O . PHE A 1 112 ? -28.079 -7.994 20.668 1.0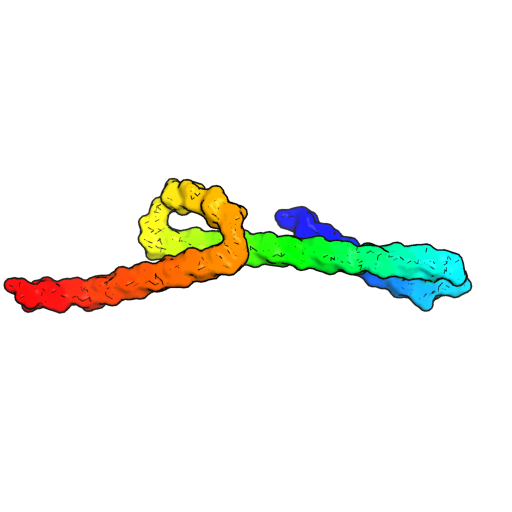0 77.44 112 PHE A O 1
ATOM 923 N N . TYR A 1 113 ? -26.025 -8.450 21.450 1.00 76.19 113 TYR A N 1
ATOM 924 C CA . TYR A 1 113 ? -26.493 -9.142 22.662 1.00 76.19 113 TYR A CA 1
ATOM 925 C C . TYR A 1 113 ? -26.777 -8.214 23.860 1.00 76.19 113 TYR A C 1
ATOM 927 O O . TYR A 1 113 ? -27.551 -8.596 24.743 1.00 76.19 113 TYR A O 1
ATOM 935 N N . LYS A 1 114 ? -26.267 -6.970 23.881 1.00 75.19 114 LYS A N 1
ATOM 936 C CA . LYS A 1 114 ? -26.542 -5.976 24.951 1.00 75.19 114 LYS A CA 1
ATOM 937 C C . LYS A 1 114 ? -28.031 -5.819 25.337 1.00 75.19 114 LYS A C 1
ATOM 939 O O . LYS A 1 114 ? -28.324 -5.683 26.528 1.00 75.19 114 LYS A O 1
ATOM 944 N N . PRO A 1 115 ? -29.005 -5.808 24.403 1.00 69.06 115 PRO A N 1
ATOM 945 C CA . PRO A 1 115 ? -30.425 -5.693 24.747 1.00 69.06 115 PRO A CA 1
ATOM 946 C C . PRO A 1 115 ? -30.998 -6.936 25.442 1.00 69.06 115 PRO A C 1
ATOM 948 O O . PRO A 1 115 ? -31.998 -6.823 26.153 1.00 69.06 115 PRO A O 1
ATOM 951 N N . LEU A 1 116 ? -30.398 -8.111 25.227 1.00 64.94 116 LEU A N 1
ATOM 952 C CA . LEU A 1 116 ? -30.824 -9.370 25.841 1.00 64.94 116 LEU A CA 1
ATOM 953 C C . LEU A 1 116 ? -30.334 -9.465 27.290 1.00 64.94 116 LEU A C 1
ATOM 955 O O . LEU A 1 116 ? -31.107 -9.853 28.162 1.00 64.94 116 LEU A O 1
ATOM 959 N N . GLU A 1 117 ? -29.112 -9.010 27.573 1.00 61.09 117 GLU A N 1
ATOM 960 C CA . GLU A 1 117 ? -28.564 -8.969 28.937 1.00 61.09 117 GLU A CA 1
ATOM 961 C C . GLU A 1 117 ? -29.346 -8.022 29.861 1.00 61.09 117 GLU A C 1
ATOM 963 O O . GLU A 1 117 ? -29.598 -8.352 31.017 1.00 61.09 117 GLU A O 1
ATOM 968 N N . LYS A 1 118 ? -29.828 -6.881 29.346 1.00 59.78 118 LYS A N 1
ATOM 969 C CA . LYS A 1 118 ? -30.669 -5.944 30.117 1.00 59.78 118 LYS A CA 1
ATOM 970 C C . LYS A 1 118 ? -32.071 -6.461 30.453 1.00 59.78 118 LYS A C 1
ATOM 972 O O . LYS A 1 118 ? -32.721 -5.865 31.302 1.00 59.78 118 LYS A O 1
ATOM 977 N N . LYS A 1 119 ? -32.564 -7.498 29.769 1.00 56.38 119 LYS A N 1
ATOM 978 C CA . 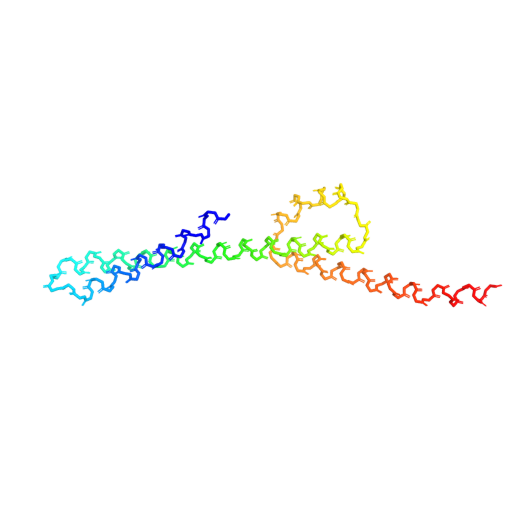LYS A 1 119 ? -33.877 -8.113 30.045 1.00 56.38 119 LYS A CA 1
ATOM 979 C C . LYS A 1 119 ? -33.788 -9.335 30.965 1.00 56.38 119 LYS A C 1
ATOM 981 O O . LYS A 1 119 ? -34.829 -9.843 31.369 1.00 56.38 119 LYS A O 1
ATOM 986 N N . ALA A 1 120 ? -32.579 -9.828 31.239 1.00 54.81 120 ALA A N 1
ATOM 987 C CA . ALA A 1 120 ? -32.331 -11.002 32.075 1.00 54.81 120 ALA A CA 1
ATOM 988 C C . ALA A 1 120 ? -32.005 -10.659 33.547 1.00 54.81 120 ALA A C 1
ATOM 990 O O . ALA A 1 120 ? -31.852 -11.575 34.355 1.00 54.81 120 ALA A O 1
ATOM 991 N N . LEU A 1 121 ? -31.913 -9.365 33.880 1.00 48.81 121 LEU A N 1
ATOM 992 C CA . LEU A 1 121 ? -31.830 -8.795 35.233 1.00 48.81 121 LEU A CA 1
ATOM 993 C C . LEU A 1 121 ? -33.158 -8.124 35.592 1.00 48.81 121 LEU A C 1
ATOM 995 O O . LEU A 1 121 ? -33.549 -8.219 36.775 1.00 48.81 121 LEU A O 1
#

Mean predicted aligned error: 10.25 Å

pLDDT: mean 81.85, std 12.25, range [38.34, 95.62]

Organism: NCBI:txid46127